Protein AF-A0A6L7XW20-F1 (afdb_monomer_lite)

Sequence (111 aa):
MARNGRTSVGSHASRDDIPDAIGKFARIAAGERWDEVGLEGSAGRIGQEIRTYYEELACELADGPAGPWAVERWFYERTETGKVLLEARRRMRDAGAPQLAWFLLAPASRE

pLDDT: mean 87.73, std 9.68, range [51.59, 97.5]

Secondary structure (DSSP, 8-state):
--TTS--S--SSS-TTTHHHHHHHHHHHHHT--TTTS---S-HHHHHHHHHHHHHHHHHHH-SSPPPTTHHHHHHHHH-HHHHHHHHHHHHHHHTT--HHHHGGGS-TT--

Structure (mmCIF, N/CA/C/O backbone):
data_AF-A0A6L7XW20-F1
#
_entry.id   AF-A0A6L7XW20-F1
#
loop_
_atom_site.group_PDB
_atom_site.id
_atom_site.type_symbol
_atom_site.label_atom_id
_atom_site.label_alt_id
_atom_site.label_comp_id
_atom_site.label_asym_id
_atom_site.label_entity_id
_atom_site.label_seq_id
_atom_site.pdbx_PDB_ins_code
_atom_site.Cartn_x
_atom_site.Cartn_y
_atom_site.Cartn_z
_atom_site.occupancy
_atom_site.B_iso_or_equiv
_atom_site.auth_seq_id
_atom_site.auth_comp_id
_atom_site.auth_asym_id
_atom_site.auth_atom_id
_atom_site.pdbx_PDB_model_num
ATOM 1 N N . MET A 1 1 ? 11.443 -14.071 -8.382 1.00 51.59 1 MET A N 1
ATOM 2 C CA . MET A 1 1 ? 12.791 -14.098 -7.780 1.00 51.59 1 MET A CA 1
ATOM 3 C C . MET A 1 1 ? 13.527 -13.088 -8.607 1.00 51.59 1 MET A C 1
ATOM 5 O O . ME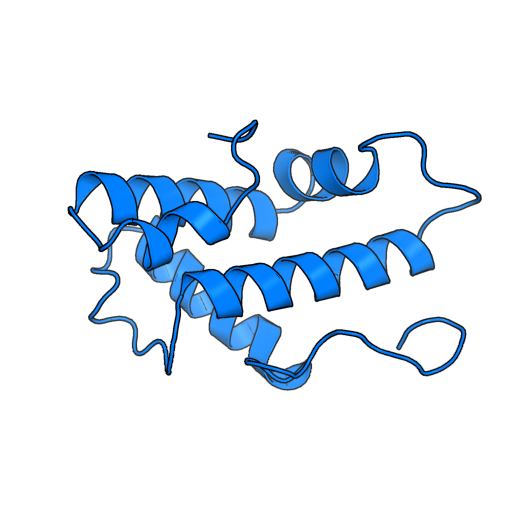T A 1 1 ? 13.561 -13.317 -9.816 1.00 51.59 1 MET A O 1
ATOM 9 N N . ALA A 1 2 ? 14.069 -12.023 -8.001 1.00 54.59 2 ALA A N 1
ATOM 10 C CA . ALA A 1 2 ? 14.827 -11.044 -8.770 1.00 54.59 2 ALA A CA 1
ATOM 11 C C . ALA A 1 2 ? 15.849 -11.786 -9.630 1.00 54.59 2 ALA A C 1
ATOM 13 O O . ALA A 1 2 ? 16.344 -12.846 -9.237 1.00 54.59 2 ALA A O 1
ATOM 14 N N . ARG A 1 3 ? 16.183 -11.239 -10.798 1.00 55.03 3 ARG A N 1
ATOM 15 C CA . ARG A 1 3 ? 17.070 -11.875 -11.791 1.00 55.03 3 ARG A CA 1
ATOM 16 C C . ARG A 1 3 ? 18.422 -12.363 -11.225 1.00 55.03 3 ARG A C 1
ATOM 18 O O . ARG A 1 3 ? 19.116 -13.124 -11.884 1.00 55.03 3 ARG A O 1
ATOM 25 N N . ASN A 1 4 ? 18.791 -11.926 -10.017 1.00 62.59 4 ASN A N 1
ATOM 26 C CA . ASN A 1 4 ? 20.007 -12.255 -9.270 1.00 62.59 4 ASN A CA 1
ATOM 27 C C . ASN A 1 4 ? 19.784 -13.109 -7.993 1.00 62.59 4 ASN A C 1
ATOM 29 O O . ASN A 1 4 ? 20.723 -13.281 -7.219 1.00 62.59 4 ASN A O 1
ATOM 33 N N . GLY A 1 5 ? 18.567 -13.597 -7.730 1.00 63.81 5 GLY A N 1
ATOM 34 C CA . GLY A 1 5 ? 18.224 -14.406 -6.553 1.00 63.81 5 GLY A CA 1
ATOM 35 C C . GLY A 1 5 ? 18.144 -13.650 -5.217 1.00 63.81 5 GLY A C 1
ATOM 36 O O . GLY A 1 5 ? 18.037 -14.293 -4.176 1.00 63.81 5 GLY A O 1
ATOM 37 N N . ARG A 1 6 ? 18.202 -12.311 -5.210 1.00 70.50 6 ARG A N 1
ATOM 38 C CA . ARG A 1 6 ? 18.126 -11.476 -3.994 1.00 70.50 6 ARG A CA 1
ATOM 39 C C . ARG A 1 6 ? 16.722 -10.886 -3.826 1.00 70.50 6 ARG A C 1
ATOM 41 O O . ARG A 1 6 ? 16.077 -10.577 -4.820 1.00 70.50 6 ARG A O 1
ATOM 48 N N . THR A 1 7 ? 16.268 -10.704 -2.587 1.00 73.12 7 THR A N 1
ATOM 49 C CA . THR A 1 7 ? 15.009 -10.010 -2.275 1.00 73.12 7 THR A CA 1
ATOM 50 C C . THR A 1 7 ? 15.180 -9.135 -1.036 1.00 73.12 7 THR A C 1
ATOM 52 O O . THR A 1 7 ? 15.940 -9.467 -0.125 1.00 73.12 7 THR A O 1
ATOM 55 N N . SER A 1 8 ? 14.516 -7.990 -1.048 1.00 75.62 8 SER A N 1
ATOM 56 C CA . SER A 1 8 ? 14.334 -7.062 0.060 1.00 75.62 8 SER A CA 1
ATOM 57 C C . SER A 1 8 ? 13.003 -7.292 0.788 1.00 75.62 8 SER A C 1
ATOM 59 O O . SER A 1 8 ? 12.766 -6.642 1.803 1.00 75.62 8 SER A O 1
ATOM 61 N N . VAL A 1 9 ? 12.169 -8.220 0.304 1.00 77.25 9 VAL A N 1
ATOM 62 C CA . VAL A 1 9 ? 10.938 -8.680 0.964 1.00 77.25 9 VAL A CA 1
ATOM 63 C C . VAL A 1 9 ? 11.274 -9.703 2.051 1.00 77.25 9 VAL A C 1
ATOM 65 O O . VAL A 1 9 ? 12.176 -10.524 1.875 1.00 77.25 9 VAL A O 1
ATOM 68 N N . GLY A 1 10 ? 10.525 -9.701 3.152 1.00 72.94 10 GLY A N 1
ATOM 69 C CA . GLY A 1 10 ? 10.609 -10.740 4.185 1.00 72.94 10 GLY A CA 1
ATOM 70 C C . GLY A 1 10 ? 10.886 -10.235 5.595 1.00 72.94 10 GLY A C 1
ATOM 71 O O . GLY A 1 10 ? 11.054 -11.057 6.492 1.00 72.94 10 GLY A O 1
ATOM 72 N N . SER A 1 11 ? 10.943 -8.918 5.824 1.00 72.38 11 SER A N 1
ATOM 73 C CA . SER A 1 11 ? 11.193 -8.401 7.180 1.00 72.38 11 SER A CA 1
ATOM 74 C C . SER A 1 11 ? 9.931 -8.419 8.050 1.00 72.38 11 SER A C 1
ATOM 76 O O . SER A 1 11 ? 10.037 -8.570 9.264 1.00 72.38 11 SER A O 1
ATOM 78 N N . HIS A 1 12 ? 8.746 -8.262 7.447 1.00 67.56 12 HIS A N 1
ATOM 79 C CA . HIS A 1 12 ? 7.448 -8.257 8.147 1.00 67.56 12 HIS A CA 1
ATOM 80 C C . HIS A 1 12 ? 6.362 -9.108 7.470 1.00 67.56 12 HIS A C 1
ATOM 82 O O . HIS A 1 12 ? 5.321 -9.341 8.073 1.00 67.56 12 HIS A O 1
ATOM 88 N N . ALA A 1 13 ? 6.586 -9.554 6.234 1.00 71.94 13 ALA A N 1
ATOM 89 C CA . ALA A 1 13 ? 5.745 -10.508 5.519 1.00 71.94 13 ALA A CA 1
ATOM 90 C C . ALA A 1 13 ? 6.644 -11.293 4.562 1.00 71.94 13 ALA A C 1
ATOM 92 O O . ALA A 1 13 ? 7.413 -10.678 3.816 1.00 71.94 13 ALA A O 1
ATOM 93 N N . SER A 1 14 ? 6.578 -12.627 4.581 1.00 75.56 14 SER A N 1
ATOM 94 C CA . SER A 1 14 ? 7.259 -13.426 3.563 1.00 75.56 14 SER A CA 1
ATOM 95 C C . SER A 1 14 ? 6.628 -13.161 2.199 1.00 75.56 14 SER A C 1
ATOM 97 O O . SER A 1 14 ? 5.470 -12.762 2.091 1.00 75.56 14 SER A O 1
ATOM 99 N N . ARG A 1 15 ? 7.369 -13.453 1.130 1.00 69.69 15 ARG A N 1
ATOM 100 C CA . ARG A 1 15 ? 6.858 -13.408 -0.245 1.00 69.69 15 ARG A CA 1
ATOM 101 C C . ARG A 1 15 ? 5.577 -14.231 -0.417 1.00 69.69 15 ARG A C 1
ATOM 103 O O . ARG A 1 15 ? 4.690 -13.818 -1.160 1.00 69.69 15 ARG A O 1
ATOM 110 N N . ASP A 1 16 ? 5.497 -15.364 0.275 1.00 76.69 16 ASP A N 1
ATOM 111 C CA . ASP A 1 16 ? 4.345 -16.269 0.229 1.00 76.69 16 ASP A CA 1
ATOM 112 C C . ASP A 1 16 ? 3.133 -15.712 0.999 1.00 76.69 16 ASP A C 1
ATOM 114 O O . ASP A 1 16 ? 1.997 -16.061 0.685 1.00 76.69 16 ASP A O 1
ATOM 118 N N . ASP A 1 17 ? 3.360 -14.771 1.922 1.00 85.44 17 ASP A N 1
ATOM 119 C CA . ASP A 1 17 ? 2.315 -14.110 2.713 1.00 85.44 17 ASP A CA 1
ATOM 120 C C . ASP A 1 17 ? 1.751 -12.861 2.012 1.00 85.44 17 ASP A C 1
ATOM 122 O O . ASP A 1 17 ? 0.695 -12.351 2.390 1.00 85.44 17 ASP A O 1
ATOM 126 N N . ILE A 1 18 ? 2.428 -12.354 0.971 1.00 88.81 18 ILE A N 1
ATOM 127 C CA . ILE A 1 18 ? 2.024 -11.138 0.246 1.00 88.81 18 ILE A CA 1
ATOM 128 C C . ILE A 1 18 ? 0.584 -11.231 -0.293 1.00 88.81 18 ILE A C 1
ATOM 130 O O . ILE A 1 18 ? -0.167 -10.275 -0.091 1.00 88.81 18 ILE A O 1
ATOM 134 N N . PRO A 1 19 ? 0.138 -12.331 -0.938 1.00 91.31 19 PRO A N 1
ATOM 135 C CA . PRO A 1 19 ? -1.245 -12.438 -1.405 1.00 91.31 19 PRO A CA 1
ATOM 136 C C . PRO A 1 19 ? -2.281 -12.365 -0.275 1.00 91.31 19 PRO A C 1
ATOM 138 O O . PRO A 1 19 ? -3.296 -11.684 -0.428 1.00 91.31 19 PRO A O 1
ATOM 141 N N . ASP A 1 20 ? -2.018 -13.013 0.864 1.00 92.62 20 ASP A N 1
ATOM 142 C CA . ASP A 1 20 ? -2.902 -12.967 2.037 1.00 92.62 20 ASP A CA 1
ATOM 143 C C . ASP A 1 20 ? -2.965 -11.551 2.629 1.00 92.62 20 ASP A C 1
ATOM 145 O O . ASP A 1 20 ? -4.048 -11.007 2.864 1.00 92.62 20 ASP A O 1
ATOM 149 N N . ALA A 1 21 ? -1.810 -10.896 2.769 1.00 93.69 21 ALA A N 1
ATOM 150 C CA . ALA A 1 21 ? -1.724 -9.517 3.234 1.00 93.69 21 ALA A CA 1
ATOM 151 C C . ALA A 1 21 ? -2.500 -8.547 2.326 1.00 93.69 21 ALA A C 1
ATOM 153 O O . ALA A 1 21 ? -3.237 -7.690 2.822 1.00 93.69 21 ALA A O 1
ATOM 154 N N . ILE A 1 22 ? -2.396 -8.699 0.999 1.00 95.69 22 ILE A N 1
ATOM 155 C CA . ILE A 1 22 ? -3.191 -7.919 0.036 1.00 95.69 22 ILE A CA 1
ATOM 156 C C . ILE A 1 22 ? -4.687 -8.172 0.251 1.00 95.69 22 ILE A C 1
ATOM 158 O O . ILE A 1 22 ? -5.466 -7.219 0.258 1.00 95.69 22 ILE A O 1
ATOM 162 N N . GLY A 1 23 ? -5.093 -9.425 0.481 1.00 96.31 23 GLY A N 1
ATOM 163 C CA . GLY A 1 23 ? -6.478 -9.783 0.796 1.00 96.31 23 GLY A CA 1
ATOM 164 C C . GLY A 1 23 ? -7.009 -9.076 2.048 1.00 96.31 23 GLY A C 1
ATOM 165 O O . GLY A 1 23 ? -8.126 -8.554 2.042 1.00 96.31 23 GLY A O 1
ATOM 166 N N . LYS A 1 24 ? -6.191 -8.968 3.099 1.00 96.00 24 LYS A N 1
ATOM 167 C CA . LYS A 1 24 ? -6.535 -8.215 4.317 1.00 96.00 24 LYS A CA 1
ATOM 168 C C . LYS A 1 24 ? -6.711 -6.723 4.029 1.00 96.00 24 LYS A C 1
ATOM 170 O O . LYS A 1 24 ? -7.714 -6.146 4.442 1.00 96.00 24 LYS A O 1
ATOM 175 N N . PHE A 1 25 ? -5.822 -6.101 3.252 1.00 96.75 25 PHE A N 1
ATOM 176 C CA . PHE A 1 25 ? -6.009 -4.703 2.834 1.00 96.75 25 PHE A CA 1
ATOM 177 C C . PHE A 1 25 ? -7.224 -4.504 1.925 1.00 96.75 25 PHE A C 1
ATOM 179 O O . PHE A 1 25 ? -7.893 -3.480 2.034 1.00 96.75 25 PHE A O 1
ATOM 186 N N . ALA A 1 26 ? -7.557 -5.477 1.075 1.00 97.50 26 ALA A N 1
ATOM 187 C CA . ALA A 1 26 ? -8.758 -5.424 0.246 1.00 97.50 26 ALA A CA 1
ATOM 188 C C . ALA A 1 26 ? -10.038 -5.426 1.099 1.00 97.50 26 ALA A C 1
ATOM 190 O O . ALA A 1 26 ? -10.970 -4.681 0.803 1.00 97.50 26 ALA A O 1
ATOM 191 N N . ARG A 1 27 ? -10.066 -6.187 2.201 1.00 97.44 27 ARG A N 1
ATOM 192 C CA . ARG A 1 27 ? -11.165 -6.154 3.183 1.00 97.44 27 ARG A CA 1
ATOM 193 C C . ARG A 1 27 ? -11.278 -4.796 3.878 1.00 97.44 27 ARG A C 1
ATOM 195 O O . ARG A 1 27 ? -12.377 -4.254 3.971 1.00 97.44 27 ARG A O 1
ATOM 202 N N . ILE A 1 28 ? -10.148 -4.199 4.272 1.00 96.62 28 ILE A N 1
ATOM 203 C CA . ILE A 1 28 ? -10.125 -2.830 4.819 1.00 96.62 28 ILE A CA 1
ATOM 204 C C . ILE A 1 28 ? -10.674 -1.831 3.793 1.00 96.62 28 ILE A C 1
ATOM 206 O O . ILE A 1 28 ? -11.530 -1.011 4.118 1.00 96.62 28 ILE A O 1
ATOM 210 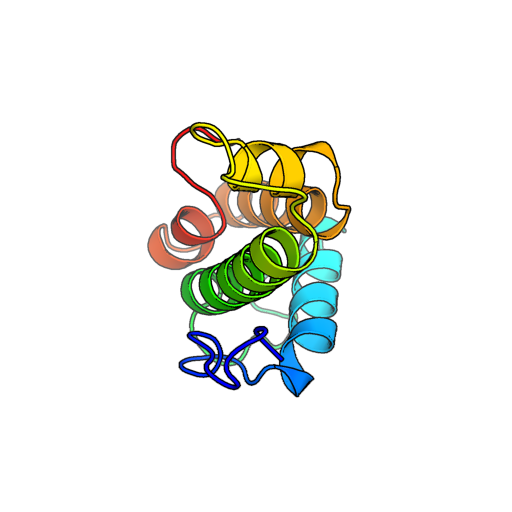N N . ALA A 1 29 ? -10.222 -1.916 2.539 1.00 97.00 29 ALA A N 1
ATOM 211 C CA . ALA A 1 29 ? -10.695 -1.063 1.452 1.00 97.00 29 ALA A CA 1
ATOM 212 C C . ALA A 1 29 ? -12.205 -1.233 1.188 1.00 97.00 29 ALA A C 1
ATOM 214 O O . ALA A 1 29 ? -12.896 -0.263 0.875 1.00 97.00 29 ALA A O 1
ATOM 215 N N . ALA A 1 30 ? -12.743 -2.441 1.380 1.00 96.56 30 ALA A N 1
ATOM 216 C CA . ALA A 1 30 ? -14.177 -2.716 1.305 1.00 96.56 30 ALA A CA 1
ATOM 217 C C . ALA A 1 30 ? -14.979 -2.142 2.492 1.00 96.56 30 ALA A C 1
ATOM 219 O O . ALA A 1 30 ? -16.203 -2.041 2.410 1.00 96.56 30 ALA A O 1
ATOM 220 N N . GLY A 1 31 ? -14.313 -1.695 3.560 1.00 94.19 31 GLY A N 1
ATOM 221 C CA . GLY A 1 31 ? -14.926 -1.052 4.723 1.00 94.19 31 GLY A CA 1
ATOM 222 C C . GLY A 1 31 ? -14.929 -1.883 5.996 1.00 94.19 31 GLY A C 1
ATOM 223 O O . GLY A 1 31 ? -15.514 -1.446 6.985 1.00 94.19 31 GLY A O 1
ATOM 224 N N . GLU A 1 32 ? -14.277 -3.044 5.999 1.00 96.06 32 GLU A N 1
ATOM 225 C CA . GLU A 1 32 ? -14.017 -3.755 7.244 1.00 96.06 32 GLU A CA 1
ATOM 226 C C . GLU A 1 32 ? -13.046 -2.958 8.122 1.00 96.06 32 GLU A C 1
ATOM 228 O O . GLU A 1 32 ? -12.163 -2.245 7.633 1.00 96.06 32 GLU A O 1
ATOM 233 N N . ARG A 1 33 ? -13.205 -3.066 9.441 1.00 92.31 33 ARG A N 1
ATOM 234 C CA . ARG A 1 33 ? -12.325 -2.374 10.371 1.00 92.31 33 ARG A CA 1
ATOM 235 C C . ARG A 1 33 ? -10.903 -2.919 10.293 1.00 92.31 33 ARG A C 1
ATOM 237 O O . ARG A 1 33 ? -10.659 -4.122 10.299 1.00 92.31 33 ARG A O 1
ATOM 244 N N . TRP A 1 34 ? -9.944 -2.002 10.270 1.00 91.06 34 TRP A N 1
ATOM 245 C CA . TRP A 1 34 ? -8.528 -2.322 10.100 1.00 91.06 34 TRP A CA 1
ATOM 246 C C . TRP A 1 34 ? -7.933 -3.162 11.236 1.00 91.06 34 TRP A C 1
ATOM 248 O O . TRP A 1 34 ? -6.959 -3.876 11.014 1.00 91.06 34 TRP A O 1
ATOM 258 N N . ASP A 1 35 ? -8.520 -3.095 12.429 1.00 89.81 35 ASP A N 1
ATOM 259 C CA . ASP A 1 35 ? -8.139 -3.867 13.610 1.00 89.81 35 ASP A CA 1
ATOM 260 C C . ASP A 1 35 ? -8.853 -5.230 13.713 1.00 89.81 35 ASP A C 1
ATOM 262 O O . ASP A 1 35 ? -8.514 -6.027 14.583 1.00 89.81 35 ASP A O 1
ATOM 266 N N . GLU A 1 36 ? -9.785 -5.538 12.803 1.00 92.12 36 GLU A N 1
ATOM 267 C CA . GLU A 1 36 ? -10.565 -6.790 12.792 1.00 92.12 36 GLU A CA 1
ATOM 268 C C . GLU A 1 36 ? -10.121 -7.771 11.689 1.00 92.12 36 GLU A C 1
ATOM 270 O O . GLU A 1 36 ? -10.374 -8.972 11.777 1.00 92.12 36 GLU A O 1
ATOM 275 N N . VAL A 1 37 ? -9.371 -7.304 10.681 1.00 91.50 37 VAL A N 1
ATOM 276 C CA . VAL A 1 37 ? -8.926 -8.140 9.546 1.00 91.50 37 VAL A CA 1
ATOM 277 C C . VAL A 1 37 ? -7.781 -9.114 9.872 1.00 91.50 37 VAL A C 1
ATOM 279 O O . VAL A 1 37 ? -7.350 -9.867 8.997 1.00 91.50 37 VAL A O 1
ATOM 282 N N . GLY A 1 38 ? -7.270 -9.113 11.108 1.00 89.31 38 GLY A N 1
ATOM 283 C CA . GLY A 1 38 ? -6.216 -10.035 11.548 1.00 89.31 38 GLY A CA 1
ATOM 284 C C . GLY A 1 38 ? -4.844 -9.754 10.924 1.00 89.31 38 GLY A C 1
ATOM 285 O O . GLY A 1 38 ? -4.153 -10.678 10.493 1.00 89.31 38 GLY A O 1
ATOM 286 N N . LEU A 1 39 ? -4.455 -8.478 10.820 1.00 86.50 39 LEU A N 1
ATOM 287 C CA . LEU A 1 39 ? -3.082 -8.108 10.462 1.00 86.50 39 LEU A CA 1
ATOM 288 C C . LEU A 1 39 ? -2.153 -8.373 11.652 1.00 86.50 39 LEU A C 1
ATOM 290 O O . LEU A 1 39 ? -2.312 -7.785 12.721 1.00 86.50 39 LEU A O 1
ATOM 294 N N . GLU A 1 40 ? -1.162 -9.235 11.454 1.00 81.50 40 GLU A N 1
ATOM 295 C CA . GLU A 1 40 ? -0.138 -9.509 12.458 1.00 81.50 40 GLU A CA 1
ATOM 296 C C . GLU A 1 40 ? 1.011 -8.508 12.304 1.00 81.50 40 GLU A C 1
ATOM 298 O O . GLU A 1 40 ? 1.791 -8.560 11.358 1.00 81.50 40 GLU A O 1
ATOM 303 N N . GLY A 1 41 ? 1.104 -7.557 13.233 1.00 83.19 41 GLY A N 1
ATOM 304 C CA . GLY A 1 41 ? 2.131 -6.518 13.217 1.00 83.19 41 GLY A CA 1
ATOM 305 C C . GLY A 1 41 ? 1.665 -5.200 12.596 1.00 83.19 41 GLY A C 1
ATOM 306 O O . GLY A 1 41 ? 0.487 -4.848 12.603 1.00 83.19 41 GLY A O 1
ATOM 307 N N . SER A 1 42 ? 2.616 -4.393 12.126 1.00 88.12 42 SER A N 1
ATOM 308 C CA . SER A 1 42 ? 2.319 -3.038 11.654 1.00 88.12 42 SER A CA 1
ATOM 309 C C . SER A 1 42 ? 1.779 -3.056 10.226 1.00 88.12 42 SER A C 1
ATOM 311 O O . SER A 1 42 ? 2.527 -3.345 9.294 1.00 88.12 42 SER A O 1
ATOM 313 N N . ALA A 1 43 ? 0.522 -2.639 10.041 1.00 91.06 43 ALA A N 1
ATOM 314 C CA . ALA A 1 43 ? -0.085 -2.449 8.719 1.00 91.06 43 ALA A CA 1
ATOM 315 C C . ALA A 1 43 ? 0.816 -1.621 7.783 1.00 91.06 43 ALA A C 1
ATOM 317 O O . ALA A 1 43 ? 1.068 -2.007 6.646 1.00 91.06 43 ALA A O 1
ATOM 318 N N . GLY A 1 44 ? 1.395 -0.533 8.295 1.00 90.50 44 GLY A N 1
ATOM 319 C CA . GLY A 1 44 ? 2.321 0.312 7.549 1.00 90.50 44 GLY A CA 1
ATOM 320 C C . GLY A 1 44 ? 3.568 -0.428 7.055 1.00 90.50 44 GLY A C 1
ATOM 321 O O . GLY A 1 44 ? 3.990 -0.218 5.921 1.00 90.50 44 GLY A O 1
ATOM 322 N N . ARG A 1 45 ? 4.142 -1.318 7.877 1.00 90.06 45 ARG A N 1
ATOM 323 C CA . ARG A 1 45 ? 5.301 -2.146 7.496 1.00 90.06 45 ARG A CA 1
ATOM 324 C C . ARG A 1 45 ? 4.917 -3.231 6.495 1.00 90.06 45 ARG A C 1
ATOM 326 O O . ARG A 1 45 ? 5.623 -3.413 5.515 1.00 90.06 45 ARG A O 1
ATOM 333 N N . ILE A 1 46 ? 3.777 -3.889 6.684 1.00 92.25 46 ILE A N 1
ATOM 334 C CA . ILE A 1 46 ? 3.274 -4.895 5.737 1.00 92.25 46 ILE A CA 1
ATOM 335 C C . ILE A 1 46 ? 2.993 -4.244 4.372 1.00 92.25 46 ILE A C 1
ATOM 337 O O . ILE A 1 46 ? 3.365 -4.782 3.334 1.00 92.25 46 ILE A O 1
ATOM 341 N N . GLY A 1 47 ? 2.416 -3.039 4.353 1.00 92.88 47 GLY A N 1
ATOM 342 C CA . GLY A 1 47 ? 2.242 -2.267 3.122 1.00 92.88 47 GLY A CA 1
ATOM 343 C C . GLY A 1 47 ? 3.568 -1.933 2.431 1.00 92.88 47 GLY A C 1
ATOM 344 O O . GLY A 1 47 ? 3.635 -1.968 1.205 1.00 92.88 47 GLY A O 1
ATOM 345 N N . GLN A 1 48 ? 4.637 -1.661 3.189 1.00 90.81 48 GLN A N 1
ATOM 346 C CA . GLN A 1 48 ? 5.980 -1.485 2.624 1.00 90.81 48 GLN A CA 1
ATOM 347 C C . GLN A 1 48 ? 6.494 -2.764 1.957 1.00 90.81 48 GLN A C 1
ATOM 349 O O . GLN A 1 48 ? 6.960 -2.678 0.826 1.00 90.81 48 GLN A O 1
ATOM 354 N N . GLU A 1 49 ? 6.346 -3.928 2.596 1.00 90.56 49 GLU A N 1
ATOM 355 C CA . GLU A 1 49 ? 6.740 -5.226 2.016 1.00 90.56 49 GLU A CA 1
ATOM 356 C C . GLU A 1 49 ? 6.023 -5.485 0.684 1.00 90.56 49 GLU A C 1
ATOM 358 O O . GLU A 1 49 ? 6.651 -5.872 -0.300 1.00 90.56 49 GLU A O 1
ATOM 363 N N . ILE A 1 50 ? 4.716 -5.193 0.619 1.00 93.69 50 ILE A N 1
ATOM 364 C CA . ILE A 1 50 ? 3.930 -5.306 -0.617 1.00 93.69 50 ILE A CA 1
ATOM 365 C C . ILE A 1 50 ? 4.507 -4.397 -1.705 1.00 93.69 50 ILE A C 1
ATOM 367 O O . ILE A 1 50 ? 4.701 -4.843 -2.833 1.00 93.69 50 ILE A O 1
ATOM 371 N N . ARG A 1 51 ? 4.818 -3.135 -1.399 1.00 92.25 51 ARG A N 1
ATOM 372 C CA . ARG A 1 51 ? 5.416 -2.237 -2.400 1.00 92.25 51 ARG A CA 1
ATOM 373 C C . ARG A 1 51 ? 6.772 -2.733 -2.868 1.00 92.25 51 ARG A C 1
ATOM 375 O O . ARG A 1 51 ? 6.984 -2.797 -4.071 1.00 92.25 51 ARG A O 1
ATOM 382 N N . THR A 1 52 ? 7.643 -3.135 -1.947 1.00 91.31 52 THR A N 1
ATOM 383 C CA . THR A 1 52 ? 8.968 -3.674 -2.271 1.00 91.31 52 THR A CA 1
ATOM 384 C C . THR A 1 52 ? 8.861 -4.910 -3.164 1.00 91.31 52 THR A C 1
ATOM 386 O O . THR A 1 52 ? 9.581 -5.015 -4.154 1.00 91.31 52 THR A O 1
ATOM 389 N N . TYR A 1 53 ? 7.895 -5.795 -2.910 1.00 91.19 53 TYR A N 1
ATOM 390 C CA . TYR A 1 53 ? 7.614 -6.932 -3.785 1.00 91.19 53 TYR A CA 1
ATOM 391 C C . TYR A 1 53 ? 7.252 -6.500 -5.217 1.00 91.19 53 TYR A C 1
ATOM 393 O O . TYR A 1 53 ? 7.773 -7.050 -6.189 1.00 91.19 53 TYR A O 1
ATOM 401 N N . TYR A 1 54 ? 6.384 -5.498 -5.370 1.00 92.19 54 TYR A N 1
ATOM 402 C CA . TYR A 1 54 ? 6.011 -4.981 -6.690 1.00 92.19 54 TYR A CA 1
ATOM 403 C C . TYR A 1 54 ? 7.132 -4.171 -7.354 1.00 92.19 54 TYR A C 1
ATOM 405 O O . TYR A 1 54 ? 7.239 -4.183 -8.578 1.00 92.19 54 TYR A O 1
ATOM 413 N N . GLU A 1 55 ? 7.987 -3.503 -6.584 1.00 89.50 55 GLU A N 1
ATOM 414 C CA . GLU A 1 55 ? 9.178 -2.818 -7.091 1.00 89.50 55 GLU A CA 1
ATOM 415 C C . GLU A 1 55 ? 10.181 -3.812 -7.686 1.00 89.50 55 GLU A C 1
ATOM 417 O O . GLU A 1 55 ? 10.699 -3.582 -8.782 1.00 89.50 55 GLU A O 1
ATOM 422 N N . GLU A 1 56 ? 10.401 -4.949 -7.021 1.00 89.44 56 GLU A N 1
ATOM 423 C CA . GLU A 1 56 ? 11.221 -6.043 -7.550 1.00 89.44 56 GLU A CA 1
ATOM 424 C C . GLU A 1 56 ? 10.632 -6.609 -8.845 1.00 89.44 56 GLU A C 1
ATOM 426 O O . GLU A 1 56 ? 11.353 -6.757 -9.833 1.00 89.44 56 GLU A O 1
ATOM 431 N N . LEU A 1 57 ? 9.314 -6.844 -8.885 1.00 88.69 57 LEU A N 1
ATOM 432 C CA . LEU A 1 57 ? 8.626 -7.290 -10.100 1.00 88.69 57 LEU A CA 1
ATOM 433 C C . LEU A 1 57 ? 8.731 -6.269 -11.237 1.00 88.69 57 LEU A C 1
ATOM 435 O O . LEU A 1 57 ? 8.961 -6.648 -12.383 1.00 88.69 57 LEU A O 1
ATOM 439 N N . ALA A 1 58 ? 8.595 -4.977 -10.944 1.00 87.19 58 ALA A N 1
ATOM 440 C CA . ALA A 1 58 ? 8.745 -3.931 -11.947 1.00 87.19 58 ALA A CA 1
ATOM 441 C C . ALA A 1 58 ? 10.165 -3.912 -12.526 1.00 87.19 58 ALA A C 1
ATOM 443 O O . ALA A 1 58 ? 10.327 -3.763 -13.735 1.00 87.19 58 ALA A O 1
ATOM 444 N N . CYS A 1 59 ? 11.187 -4.115 -11.689 1.00 84.69 59 CYS A N 1
ATOM 445 C CA . CYS A 1 59 ? 12.574 -4.238 -12.141 1.00 84.69 59 CYS A CA 1
ATOM 446 C C . CYS A 1 59 ? 12.804 -5.488 -13.003 1.00 84.69 59 CYS A C 1
ATOM 448 O O . CYS A 1 59 ? 13.609 -5.445 -13.930 1.00 84.69 59 CYS A O 1
ATOM 450 N N . GLU A 1 60 ? 12.117 -6.596 -12.710 1.00 85.38 60 GLU A N 1
ATOM 451 C CA . GLU A 1 60 ? 12.176 -7.817 -13.524 1.00 85.38 60 GLU A CA 1
ATOM 452 C C . GLU A 1 60 ? 11.504 -7.637 -14.897 1.00 85.38 60 GLU A C 1
ATOM 454 O O . GLU A 1 60 ? 11.999 -8.172 -15.890 1.00 85.38 60 GLU A O 1
ATOM 459 N N . LEU A 1 61 ? 10.396 -6.890 -14.952 1.00 84.12 61 LEU A N 1
ATOM 460 C CA . LEU A 1 61 ? 9.591 -6.672 -16.160 1.00 84.12 61 LEU A CA 1
ATOM 461 C C . LEU A 1 61 ? 10.097 -5.530 -17.053 1.00 84.12 61 LEU A C 1
ATOM 463 O O . LEU A 1 61 ? 9.678 -5.433 -18.204 1.00 84.12 61 LEU A O 1
ATOM 467 N N . ALA A 1 62 ? 10.934 -4.633 -16.534 1.00 84.75 62 ALA A N 1
ATOM 468 C CA . ALA A 1 62 ? 11.364 -3.450 -17.265 1.00 84.75 62 ALA A CA 1
ATOM 469 C C . ALA A 1 62 ? 12.350 -3.784 -18.400 1.00 84.75 62 ALA A C 1
ATOM 471 O O . ALA A 1 62 ? 13.435 -4.326 -18.172 1.00 84.75 62 ALA A O 1
ATOM 472 N N . ASP A 1 63 ? 12.022 -3.347 -19.617 1.00 81.31 63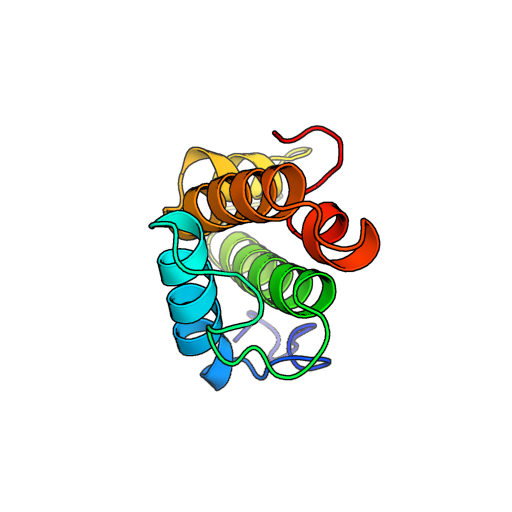 ASP A N 1
ATOM 473 C CA . ASP A 1 63 ? 12.930 -3.355 -20.769 1.00 81.31 63 ASP A CA 1
ATOM 474 C C . ASP A 1 63 ? 13.876 -2.141 -20.727 1.00 81.31 63 ASP A C 1
ATOM 476 O O . ASP A 1 63 ? 13.794 -1.212 -21.532 1.00 81.31 63 ASP A O 1
ATOM 480 N N . GLY A 1 64 ? 14.776 -2.137 -19.741 1.00 82.00 64 GLY A N 1
ATOM 481 C CA . GLY A 1 64 ? 15.780 -1.090 -19.530 1.00 82.00 64 GLY A CA 1
ATOM 482 C C . GLY A 1 64 ? 15.585 -0.291 -18.235 1.00 82.00 64 GLY A C 1
ATOM 483 O O . GLY A 1 64 ? 14.743 -0.635 -17.405 1.00 82.00 64 GLY A O 1
ATOM 484 N N . PRO A 1 65 ? 16.391 0.764 -18.011 1.00 83.00 65 PRO A N 1
ATOM 485 C CA . PRO A 1 65 ? 16.326 1.553 -16.786 1.00 83.00 65 PRO A CA 1
ATOM 486 C C . PRO A 1 65 ? 14.959 2.217 -16.617 1.00 83.00 65 PRO A C 1
ATOM 488 O O . PRO A 1 65 ? 14.499 2.957 -17.489 1.00 83.00 65 PRO A O 1
ATOM 491 N N . ALA A 1 66 ? 14.327 1.996 -15.466 1.00 82.12 66 ALA A N 1
ATOM 492 C CA . ALA A 1 66 ? 13.104 2.698 -15.118 1.00 82.12 66 ALA A CA 1
ATOM 493 C C . ALA A 1 66 ? 13.388 4.201 -14.957 1.00 82.12 66 ALA A C 1
ATOM 495 O O . ALA A 1 66 ? 14.315 4.606 -14.252 1.00 82.12 66 ALA A O 1
ATOM 496 N N . GLY A 1 67 ? 12.575 5.038 -15.605 1.00 86.44 67 GLY A N 1
ATOM 497 C CA . GLY A 1 67 ? 12.632 6.485 -15.409 1.00 86.44 67 GLY A CA 1
ATOM 498 C C . GLY A 1 67 ? 12.234 6.896 -13.981 1.00 86.44 67 GLY A C 1
ATOM 499 O O . GLY A 1 67 ? 11.659 6.094 -13.235 1.00 86.44 67 GLY A O 1
ATOM 500 N N . PRO A 1 68 ? 12.469 8.163 -13.593 1.00 85.56 68 PRO A N 1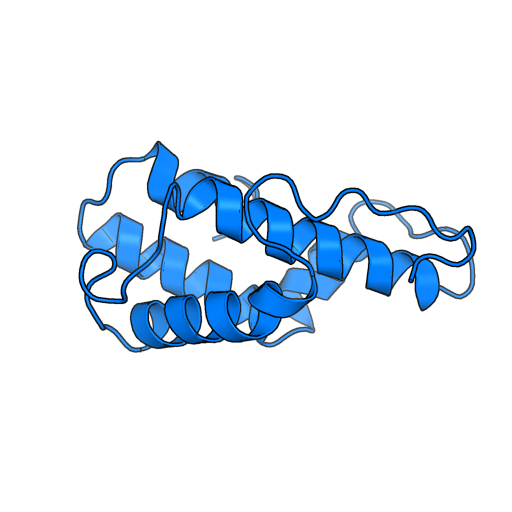
ATOM 501 C CA . PRO A 1 68 ? 12.079 8.665 -12.279 1.00 85.56 68 PRO A CA 1
ATOM 502 C C . PRO A 1 68 ? 10.601 8.390 -11.986 1.00 85.56 68 PRO A C 1
ATOM 504 O O . PRO A 1 68 ? 9.726 8.646 -12.825 1.00 85.56 68 PRO A O 1
ATOM 507 N N . TRP A 1 69 ? 10.331 7.848 -10.795 1.00 86.38 69 TRP A N 1
ATOM 508 C CA . TRP A 1 69 ? 8.982 7.536 -10.307 1.00 86.38 69 TRP A CA 1
ATOM 509 C C . TRP A 1 69 ? 8.178 6.581 -11.206 1.00 86.38 69 TRP A C 1
ATOM 511 O O . TRP A 1 69 ? 6.964 6.473 -11.046 1.00 86.38 69 TRP A O 1
ATOM 521 N N . ALA A 1 70 ? 8.803 5.914 -12.185 1.00 90.12 70 ALA A N 1
ATOM 522 C CA . ALA A 1 70 ? 8.091 5.052 -13.128 1.00 90.12 70 ALA A CA 1
ATOM 523 C C . ALA A 1 70 ? 7.475 3.843 -12.417 1.00 90.12 70 ALA A C 1
ATOM 525 O O . ALA A 1 70 ? 6.307 3.540 -12.641 1.00 90.12 70 ALA A O 1
ATOM 526 N N . VAL A 1 71 ? 8.230 3.221 -11.508 1.00 90.75 71 VAL A N 1
ATOM 527 C CA . VAL A 1 71 ? 7.762 2.085 -10.703 1.00 90.75 71 VAL A CA 1
ATOM 528 C C . VAL A 1 71 ? 6.633 2.502 -9.762 1.00 90.75 71 VAL A C 1
ATOM 530 O O . VAL A 1 71 ? 5.599 1.846 -9.726 1.00 90.75 71 VAL A O 1
ATOM 533 N N . GLU A 1 72 ? 6.781 3.634 -9.067 1.00 90.88 72 GLU A N 1
ATOM 5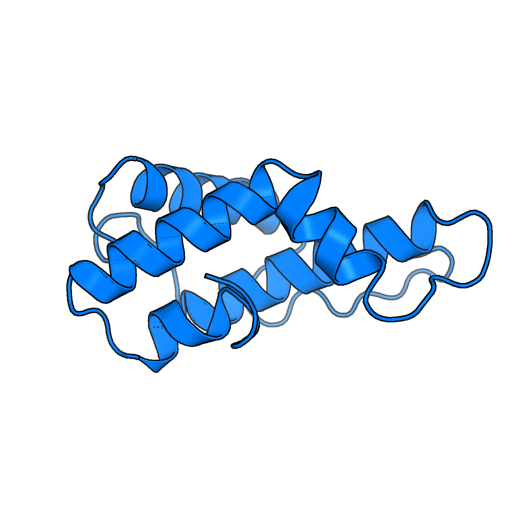34 C CA . GLU A 1 72 ? 5.744 4.156 -8.170 1.00 90.88 72 GLU A CA 1
ATOM 535 C C . GLU A 1 72 ? 4.442 4.472 -8.927 1.00 90.88 72 GLU A C 1
ATOM 537 O O . GLU A 1 72 ? 3.363 4.050 -8.512 1.00 90.88 72 GLU A O 1
ATOM 542 N N . ARG A 1 73 ? 4.528 5.187 -10.061 1.00 91.75 73 ARG A N 1
ATOM 543 C CA . ARG A 1 73 ? 3.362 5.483 -10.912 1.00 91.75 73 ARG A CA 1
ATOM 544 C C . ARG A 1 73 ? 2.715 4.210 -11.424 1.00 91.75 73 ARG A C 1
ATOM 546 O O . ARG A 1 73 ? 1.509 4.053 -11.286 1.00 91.75 73 ARG A O 1
ATOM 553 N N . TRP A 1 74 ? 3.505 3.286 -11.960 1.00 92.31 74 TRP A N 1
ATOM 554 C CA . TRP A 1 74 ? 2.992 2.000 -12.408 1.00 92.31 74 TRP A CA 1
ATOM 555 C C . TRP A 1 74 ? 2.265 1.262 -11.279 1.00 92.31 74 TRP A C 1
ATOM 557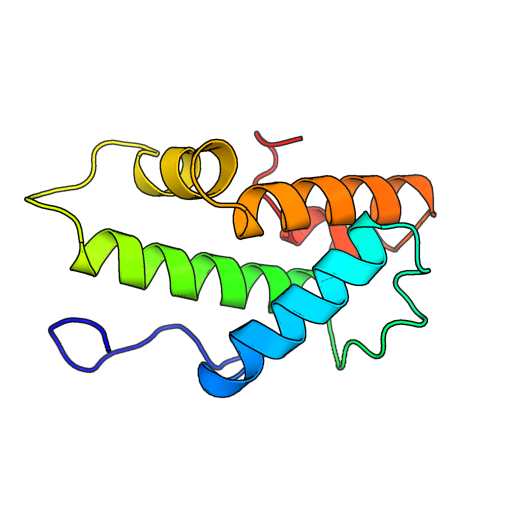 O O . TRP A 1 74 ? 1.130 0.832 -11.474 1.00 92.31 74 TRP A O 1
ATOM 567 N N . PHE A 1 75 ? 2.856 1.183 -10.087 1.00 94.06 75 PHE A N 1
ATOM 568 C CA . PHE A 1 75 ? 2.251 0.487 -8.958 1.00 94.06 75 PHE A CA 1
ATOM 569 C C . PHE A 1 75 ? 0.883 1.078 -8.594 1.00 94.06 75 PHE A C 1
ATOM 571 O O . PHE A 1 75 ? -0.109 0.351 -8.583 1.00 94.06 75 PHE A O 1
ATOM 578 N N . TYR A 1 76 ? 0.790 2.391 -8.370 1.00 94.25 76 TYR A N 1
ATOM 579 C CA . TYR A 1 76 ? -0.461 3.019 -7.925 1.00 94.25 76 TYR A CA 1
ATOM 580 C C . TYR A 1 76 ? -1.507 3.222 -9.025 1.00 94.25 76 TYR A C 1
ATOM 582 O O . TYR A 1 76 ? -2.701 3.208 -8.734 1.00 94.25 76 TYR A O 1
ATOM 590 N N . GLU A 1 77 ? -1.097 3.405 -10.280 1.00 93.00 77 GLU A N 1
ATOM 591 C CA . GLU A 1 77 ? -2.019 3.741 -11.377 1.00 93.00 77 GLU A CA 1
ATOM 592 C C . GLU A 1 77 ? -2.407 2.521 -12.220 1.00 93.00 77 GLU A C 1
ATOM 594 O O . GLU A 1 77 ? -3.449 2.527 -12.880 1.00 93.00 77 GLU A O 1
ATOM 599 N N . ARG A 1 78 ? -1.578 1.469 -12.230 1.00 92.75 78 ARG A N 1
ATOM 600 C CA . ARG A 1 78 ? -1.740 0.315 -13.132 1.00 92.75 78 ARG A CA 1
ATOM 601 C C . ARG A 1 78 ? -1.993 -1.003 -12.413 1.00 92.75 78 ARG A C 1
ATOM 603 O O . ARG A 1 78 ? -2.416 -1.941 -13.083 1.00 92.75 78 ARG A O 1
ATOM 610 N N . THR A 1 79 ? -1.779 -1.092 -11.099 1.00 95.62 79 THR A N 1
ATOM 611 C CA . THR A 1 79 ? -2.054 -2.320 -10.336 1.00 95.62 79 THR A CA 1
ATOM 612 C C . THR A 1 79 ? -3.273 -2.156 -9.434 1.00 95.62 79 THR A C 1
ATOM 614 O O . THR A 1 79 ? -3.482 -1.102 -8.833 1.00 95.62 79 THR A O 1
ATOM 617 N N . GLU A 1 80 ? -4.073 -3.215 -9.307 1.00 96.44 80 GLU A N 1
ATOM 618 C CA . GLU A 1 80 ? -5.189 -3.237 -8.353 1.00 96.44 80 GLU A CA 1
ATOM 619 C C . GLU A 1 80 ? -4.686 -3.190 -6.907 1.00 96.44 80 GLU A C 1
ATOM 621 O O . GLU A 1 80 ? -5.274 -2.516 -6.069 1.00 96.44 80 GLU A O 1
ATOM 626 N N . THR A 1 81 ? -3.538 -3.808 -6.625 1.00 96.31 81 THR A N 1
ATOM 627 C CA . THR A 1 81 ? -2.893 -3.763 -5.307 1.00 96.31 81 THR A CA 1
ATOM 628 C C . THR A 1 81 ? -2.565 -2.337 -4.867 1.00 96.31 81 THR A C 1
ATOM 630 O O . THR A 1 81 ? -2.843 -1.963 -3.729 1.00 96.31 81 THR A O 1
ATOM 633 N N . GLY A 1 82 ? -2.014 -1.515 -5.764 1.00 95.88 82 GLY A N 1
ATOM 634 C CA . GLY A 1 82 ? -1.733 -0.110 -5.475 1.00 95.88 82 GLY A CA 1
ATOM 635 C C . GLY A 1 82 ? -3.001 0.673 -5.133 1.00 95.88 82 GLY A C 1
ATOM 636 O O . GLY A 1 82 ? -3.014 1.413 -4.150 1.00 95.88 82 GLY A O 1
ATOM 637 N N . LYS A 1 83 ? -4.091 0.452 -5.877 1.00 96.50 83 LYS A N 1
ATOM 638 C CA . LYS A 1 83 ? -5.400 1.067 -5.597 1.00 96.50 83 LYS A CA 1
ATOM 639 C C . LYS A 1 83 ? -5.973 0.610 -4.254 1.00 96.50 83 LYS A C 1
ATOM 641 O O . LYS A 1 83 ? -6.444 1.443 -3.485 1.00 96.50 83 LYS A O 1
ATOM 646 N N . VAL A 1 84 ? -5.877 -0.687 -3.950 1.00 97.31 84 VAL A N 1
ATOM 647 C CA . VAL A 1 84 ? -6.300 -1.268 -2.666 1.00 97.31 84 VAL A CA 1
ATOM 648 C C . VAL A 1 84 ? -5.548 -0.630 -1.500 1.00 97.31 84 VAL A C 1
ATOM 650 O O . VAL A 1 84 ? -6.180 -0.250 -0.519 1.00 97.31 84 VAL A O 1
ATOM 653 N N . LEU A 1 85 ? -4.226 -0.456 -1.598 1.00 96.31 85 LEU A N 1
ATOM 654 C CA . LEU A 1 85 ? -3.447 0.181 -0.531 1.00 96.31 85 LEU A CA 1
ATOM 655 C C . LEU A 1 85 ? -3.809 1.659 -0.330 1.00 96.31 85 LEU A C 1
ATOM 657 O O . LEU A 1 85 ? -3.825 2.116 0.814 1.00 96.31 85 LEU A O 1
ATOM 661 N N . LEU A 1 86 ? -4.110 2.404 -1.400 1.00 96.56 86 LEU A N 1
ATOM 662 C CA . LEU A 1 86 ? -4.575 3.793 -1.283 1.00 96.56 86 LEU A CA 1
ATOM 663 C C . LEU A 1 86 ? -5.947 3.870 -0.612 1.00 96.56 86 LEU A C 1
ATOM 665 O O . LEU A 1 86 ? -6.131 4.646 0.323 1.00 96.56 86 LEU A O 1
ATOM 669 N N . GLU A 1 87 ? -6.892 3.025 -1.022 1.00 97.06 87 GLU A N 1
ATOM 670 C CA . GLU A 1 87 ? -8.217 3.009 -0.403 1.00 97.06 87 GLU A CA 1
ATOM 671 C C . GLU A 1 87 ? -8.146 2.552 1.061 1.00 97.06 87 GLU A C 1
ATOM 673 O O . GLU A 1 87 ? -8.700 3.211 1.939 1.00 97.06 87 GLU A O 1
ATOM 678 N N . ALA A 1 88 ? -7.385 1.497 1.365 1.00 96.50 88 ALA A N 1
ATOM 679 C CA . ALA A 1 88 ? -7.163 1.057 2.739 1.00 96.50 88 ALA A CA 1
ATOM 680 C C . ALA A 1 88 ? -6.535 2.170 3.594 1.00 96.50 88 ALA A C 1
ATOM 682 O O . ALA A 1 88 ? -6.972 2.401 4.720 1.00 96.50 88 ALA A O 1
ATOM 683 N N . ARG A 1 89 ? -5.567 2.922 3.049 1.00 95.88 89 ARG A N 1
ATOM 684 C CA . ARG A 1 89 ? -4.981 4.092 3.719 1.00 95.88 89 ARG A CA 1
ATOM 685 C C . ARG A 1 89 ? -6.037 5.133 4.079 1.00 95.88 89 ARG A C 1
ATOM 687 O O . ARG A 1 89 ? -6.026 5.614 5.212 1.00 95.88 89 ARG A O 1
ATOM 694 N N . ARG A 1 90 ? -6.930 5.478 3.148 1.00 95.94 90 ARG A N 1
ATOM 695 C CA . ARG A 1 90 ? -8.020 6.440 3.391 1.00 95.94 90 ARG A CA 1
ATOM 696 C C . ARG A 1 90 ? -8.960 5.937 4.478 1.00 95.94 90 ARG A C 1
ATOM 698 O O . ARG A 1 90 ? -9.160 6.634 5.466 1.00 95.94 90 ARG A O 1
ATOM 705 N N . ARG A 1 91 ? -9.428 4.690 4.369 1.00 95.94 91 ARG A N 1
ATOM 706 C CA . ARG A 1 91 ? -10.306 4.061 5.371 1.00 95.94 91 ARG A CA 1
ATOM 707 C C . ARG A 1 91 ? -9.681 4.042 6.759 1.00 95.94 91 ARG A C 1
ATOM 709 O O . ARG A 1 91 ? -10.338 4.400 7.728 1.00 95.94 91 ARG A O 1
ATOM 716 N N . MET A 1 92 ? -8.405 3.677 6.861 1.00 95.38 92 MET A N 1
ATOM 717 C CA . MET A 1 92 ? -7.684 3.676 8.133 1.00 95.38 92 MET A CA 1
ATOM 718 C C . MET A 1 92 ? -7.525 5.085 8.708 1.00 95.38 92 MET A C 1
ATOM 720 O O . MET A 1 92 ? -7.719 5.273 9.909 1.00 95.38 92 MET A O 1
ATOM 724 N N . ARG A 1 93 ? -7.195 6.077 7.870 1.00 95.00 93 ARG A N 1
ATOM 725 C CA . ARG A 1 93 ? -7.097 7.481 8.291 1.00 95.00 93 ARG A CA 1
ATOM 726 C C . ARG A 1 93 ? -8.432 7.984 8.833 1.00 95.00 93 ARG A C 1
ATOM 728 O O . ARG A 1 93 ? -8.471 8.538 9.927 1.00 95.00 93 ARG A O 1
ATOM 735 N N . ASP A 1 94 ? -9.503 7.772 8.080 1.00 95.12 94 ASP A N 1
ATOM 736 C CA . ASP A 1 94 ? -10.835 8.282 8.404 1.00 95.12 94 ASP A CA 1
ATOM 737 C C . ASP A 1 94 ? -11.446 7.550 9.614 1.00 95.12 94 ASP A C 1
ATOM 739 O O . ASP A 1 94 ? -12.206 8.140 10.377 1.00 95.12 94 ASP A O 1
ATOM 743 N N . ALA A 1 95 ? -11.036 6.300 9.858 1.00 93.69 95 ALA A N 1
ATOM 744 C CA . ALA A 1 95 ? -11.353 5.541 11.068 1.00 93.69 95 ALA A CA 1
ATOM 745 C C . ALA A 1 95 ? -10.487 5.913 12.292 1.00 93.69 95 ALA A C 1
ATOM 747 O O . ALA A 1 95 ? -10.611 5.283 13.342 1.00 93.69 95 ALA A O 1
ATOM 748 N N . GLY A 1 96 ? -9.591 6.901 12.183 1.00 93.81 96 GLY A N 1
ATOM 749 C CA . GLY A 1 96 ? -8.762 7.366 13.298 1.00 93.81 96 GLY A CA 1
ATOM 750 C C . GLY A 1 96 ? -7.632 6.412 13.698 1.00 93.81 96 GLY A C 1
ATOM 751 O O . GLY A 1 96 ? -7.164 6.464 14.836 1.00 93.81 96 GLY A O 1
ATOM 752 N N . ALA A 1 97 ? -7.178 5.538 12.792 1.00 92.81 97 ALA A N 1
ATOM 753 C CA . ALA A 1 97 ? -6.044 4.658 13.061 1.00 92.81 97 ALA A CA 1
ATOM 754 C C . ALA A 1 97 ? -4.764 5.471 13.362 1.00 92.81 97 ALA A C 1
ATOM 756 O O . ALA A 1 97 ? -4.578 6.566 12.810 1.00 92.81 97 ALA A O 1
ATOM 757 N N . PRO A 1 98 ? -3.832 4.938 14.179 1.00 91.50 98 PRO A N 1
ATOM 758 C CA . PRO A 1 98 ? -2.562 5.603 14.458 1.00 91.50 98 PRO A CA 1
ATOM 759 C C . PRO A 1 98 ? -1.837 5.995 13.168 1.00 91.50 98 PRO A C 1
ATOM 761 O O . PRO A 1 98 ? -1.749 5.193 12.239 1.00 91.50 98 PRO A O 1
ATOM 764 N N . GLN A 1 99 ? -1.267 7.203 13.114 1.00 89.88 99 GLN A N 1
ATOM 765 C CA . GLN A 1 99 ? -0.648 7.735 11.892 1.00 89.88 99 GLN A CA 1
ATOM 766 C C . GLN A 1 99 ? 0.379 6.777 11.276 1.00 89.88 99 GLN A C 1
ATOM 768 O O . GLN A 1 99 ? 0.358 6.541 10.072 1.00 89.88 99 GLN A O 1
ATOM 773 N N . LEU A 1 100 ? 1.238 6.168 12.098 1.00 86.69 100 LEU A N 1
ATOM 774 C CA . LEU A 1 100 ? 2.243 5.206 11.635 1.00 86.69 100 LEU A CA 1
ATOM 775 C C . LEU A 1 100 ? 1.642 3.942 10.992 1.00 86.69 100 LEU A C 1
ATOM 777 O O . LEU A 1 100 ? 2.323 3.296 10.198 1.00 86.69 100 LEU A O 1
ATOM 781 N N . ALA A 1 101 ? 0.391 3.590 11.304 1.00 88.06 101 ALA A N 1
ATOM 782 C CA . ALA A 1 101 ? -0.279 2.420 10.744 1.00 88.06 101 ALA A CA 1
ATOM 783 C C . ALA A 1 101 ? -0.725 2.640 9.291 1.00 88.06 101 ALA A C 1
ATOM 785 O O . ALA A 1 101 ? -0.599 1.724 8.485 1.00 88.06 101 ALA A O 1
ATOM 786 N N . TRP A 1 102 ? -1.204 3.838 8.938 1.00 92.75 102 TRP A N 1
ATOM 787 C CA . TRP A 1 102 ? -1.724 4.120 7.592 1.00 92.75 102 TRP A CA 1
ATOM 788 C C . TRP A 1 102 ? -0.782 4.960 6.728 1.00 92.75 102 TRP A C 1
ATOM 790 O O . TRP A 1 102 ? -0.753 4.793 5.511 1.00 92.75 102 TRP A O 1
ATOM 800 N N . PHE A 1 103 ? 0.021 5.847 7.321 1.00 91.00 103 PHE A N 1
ATOM 801 C CA . PHE A 1 103 ? 0.872 6.773 6.566 1.00 91.00 103 PHE A CA 1
ATOM 802 C C . PHE A 1 103 ? 1.929 6.041 5.739 1.00 91.00 103 PHE A C 1
ATOM 804 O O . PHE A 1 103 ? 2.231 6.448 4.625 1.00 91.00 103 PHE A O 1
ATOM 811 N N . LEU A 1 104 ? 2.458 4.928 6.250 1.00 89.81 104 LEU A N 1
ATOM 812 C CA . LEU A 1 104 ? 3.481 4.151 5.555 1.00 89.81 104 LEU A CA 1
ATOM 813 C C . LEU A 1 104 ? 2.929 3.268 4.429 1.00 89.81 104 LEU A C 1
ATOM 815 O O . LEU A 1 104 ? 3.740 2.707 3.696 1.00 89.81 104 LEU A O 1
ATOM 819 N N . LEU A 1 105 ? 1.606 3.177 4.235 1.00 91.50 105 LEU A N 1
ATOM 820 C CA . LEU A 1 105 ? 0.999 2.389 3.150 1.00 91.50 105 LEU A CA 1
ATOM 821 C C . LEU A 1 105 ? 1.260 2.992 1.767 1.00 91.50 105 LEU A C 1
ATOM 823 O O . LEU A 1 105 ? 1.413 2.262 0.785 1.00 91.50 105 LEU A O 1
ATOM 827 N N . ALA A 1 106 ? 1.415 4.314 1.676 1.00 92.12 106 ALA A N 1
ATOM 828 C CA . ALA A 1 106 ? 1.802 4.972 0.435 1.00 92.12 106 ALA A CA 1
ATOM 829 C C . ALA A 1 106 ? 2.719 6.183 0.664 1.00 92.12 106 ALA A C 1
ATOM 831 O O . ALA A 1 106 ? 2.722 6.744 1.758 1.00 92.12 106 ALA A O 1
ATOM 832 N N . PRO A 1 107 ? 3.517 6.598 -0.339 1.00 87.75 107 PRO A N 1
ATOM 833 C CA . PRO A 1 107 ? 4.261 7.851 -0.283 1.00 87.75 107 PRO A CA 1
ATOM 834 C C . PRO A 1 107 ? 3.358 9.034 0.087 1.00 87.75 107 PRO A C 1
ATOM 836 O O . PRO A 1 107 ? 2.159 9.035 -0.195 1.00 87.75 107 PRO A O 1
ATOM 839 N N . ALA A 1 108 ? 3.927 10.069 0.705 1.00 84.94 108 ALA A N 1
ATOM 840 C CA . ALA A 1 108 ? 3.162 11.255 1.101 1.00 84.94 108 ALA A CA 1
ATOM 841 C C . ALA A 1 108 ? 2.536 11.990 -0.099 1.00 84.94 108 ALA A C 1
ATOM 843 O O . ALA A 1 108 ? 1.502 12.627 0.053 1.00 84.94 108 ALA A O 1
ATOM 844 N N . SER A 1 109 ? 3.140 11.860 -1.283 1.00 83.00 109 SER A N 1
ATOM 845 C CA . SER A 1 109 ? 2.657 12.399 -2.558 1.00 83.00 109 SER A CA 1
ATOM 846 C C . SER A 1 109 ? 1.432 11.674 -3.128 1.00 83.00 109 SER A C 1
ATOM 848 O O . SER A 1 109 ? 0.898 12.111 -4.145 1.00 83.00 109 SER A O 1
ATOM 850 N N . ARG A 1 110 ? 1.010 10.554 -2.527 1.00 82.25 110 ARG A N 1
ATOM 851 C CA . ARG A 1 110 ? -0.100 9.723 -3.001 1.00 82.25 110 ARG A CA 1
ATOM 852 C C . ARG A 1 110 ? -1.235 9.731 -1.987 1.00 82.25 110 ARG A C 1
ATOM 854 O O . ARG A 1 110 ? -1.013 9.444 -0.809 1.00 82.25 110 ARG A O 1
ATOM 861 N N . GLU A 1 111 ? -2.439 10.010 -2.475 1.00 71.38 111 GLU A N 1
ATOM 862 C CA . GLU A 1 111 ? -3.685 9.979 -1.704 1.00 71.38 111 GLU A CA 1
ATOM 863 C C . GLU A 1 111 ? -4.614 8.876 -2.177 1.00 71.38 111 GLU A C 1
ATOM 865 O O . GLU A 1 111 ? -4.769 8.680 -3.403 1.00 71.38 111 GLU A O 1
#

Radius of gyration: 13.82 Å; chains: 1; bounding box: 35×29×35 Å

Foldseek 3Di:
DQPVPDAPADPQAHPVCLVVLLVLLLCLLVPPDNVPSPRDDAQLVSLVNNLSSQLSVCNRPDPDDQDPCNSVCCQLPPDPSNVSLLSSLVSCVVVVHDCSRRVSNHDPPGD